Protein AF-A0A7W0VPP1-F1 (afdb_monomer_lite)

pLDDT: mean 89.95, std 14.94, range [34.88, 98.62]

Structure (mmCIF, N/CA/C/O backbone):
data_AF-A0A7W0VPP1-F1
#
_entry.id   AF-A0A7W0VPP1-F1
#
loop_
_atom_site.group_PDB
_atom_site.id
_atom_site.type_symbol
_atom_site.label_atom_id
_atom_site.label_alt_id
_atom_site.label_comp_id
_atom_site.label_asym_id
_atom_site.label_entity_id
_atom_site.label_seq_id
_atom_site.pdbx_PDB_ins_code
_atom_site.Cartn_x
_atom_site.Cartn_y
_atom_site.Cartn_z
_atom_site.occupancy
_atom_site.B_iso_or_equiv
_atom_site.auth_seq_id
_atom_site.auth_comp_id
_atom_site.auth_asym_id
_atom_site.auth_atom_id
_atom_site.pdbx_PDB_model_num
ATOM 1 N N . MET A 1 1 ? 5.106 -15.476 -9.163 1.00 87.56 1 MET A N 1
ATOM 2 C CA . MET A 1 1 ? 5.664 -15.585 -7.798 1.00 87.56 1 MET A CA 1
ATOM 3 C C . MET A 1 1 ? 4.676 -16.345 -6.917 1.00 87.56 1 MET A C 1
ATOM 5 O O . MET A 1 1 ? 3.475 -16.162 -7.109 1.00 87.56 1 MET A O 1
ATOM 9 N N . ARG A 1 2 ? 5.161 -17.211 -6.015 1.00 93.19 2 ARG A N 1
ATOM 10 C CA . ARG A 1 2 ? 4.348 -17.790 -4.927 1.00 93.19 2 ARG A CA 1
ATOM 11 C C . ARG A 1 2 ? 4.348 -16.823 -3.746 1.00 93.19 2 ARG A C 1
ATOM 13 O O . ARG A 1 2 ? 5.378 -16.199 -3.519 1.00 93.19 2 ARG A O 1
ATOM 20 N N . LEU A 1 3 ? 3.223 -16.695 -3.054 1.00 96.94 3 LEU A N 1
ATOM 21 C CA . LEU A 1 3 ? 3.109 -15.898 -1.831 1.00 96.94 3 LEU A CA 1
ATOM 22 C C . LEU A 1 3 ? 2.995 -16.815 -0.613 1.00 96.94 3 LEU A C 1
ATOM 24 O O . LEU A 1 3 ? 2.597 -17.972 -0.755 1.00 96.94 3 LEU A O 1
ATOM 28 N N . SER A 1 4 ? 3.224 -16.285 0.590 1.00 97.62 4 SER A N 1
ATOM 29 C CA . SER A 1 4 ? 3.024 -17.034 1.842 1.00 97.62 4 SER A CA 1
ATOM 30 C C . SER A 1 4 ? 1.645 -17.699 1.944 1.00 97.62 4 SER A C 1
ATOM 32 O O . SER A 1 4 ? 1.511 -18.743 2.579 1.00 97.62 4 SER A O 1
ATOM 34 N N . SER A 1 5 ? 0.614 -17.140 1.299 1.00 97.31 5 SER A N 1
ATOM 35 C CA . SER A 1 5 ? -0.729 -17.732 1.251 1.00 97.31 5 SER A CA 1
ATOM 36 C C . SER A 1 5 ? -0.834 -19.024 0.438 1.00 97.31 5 SER A C 1
ATOM 38 O O . SER A 1 5 ? -1.754 -19.804 0.681 1.00 97.31 5 SER A O 1
ATOM 40 N N . ASP A 1 6 ? 0.107 -19.285 -0.470 1.00 96.88 6 ASP A N 1
ATOM 41 C CA . ASP A 1 6 ? 0.207 -20.549 -1.207 1.00 96.88 6 ASP A CA 1
ATOM 42 C C . ASP A 1 6 ? 0.894 -21.640 -0.372 1.00 96.88 6 ASP A C 1
ATOM 44 O O . ASP A 1 6 ? 0.592 -22.825 -0.513 1.00 96.88 6 ASP A O 1
ATOM 48 N N . ASP A 1 7 ? 1.838 -21.241 0.483 1.00 96.94 7 ASP A N 1
ATOM 49 C CA . ASP A 1 7 ? 2.700 -22.155 1.239 1.00 96.94 7 ASP A CA 1
ATOM 50 C C . ASP A 1 7 ? 2.135 -22.483 2.623 1.00 96.94 7 ASP A C 1
ATOM 52 O O . ASP A 1 7 ? 2.344 -23.580 3.144 1.00 96.94 7 ASP A O 1
ATOM 56 N N . LEU A 1 8 ? 1.396 -21.541 3.212 1.00 96.62 8 LEU A N 1
ATOM 57 C CA . LEU A 1 8 ? 0.878 -21.619 4.574 1.00 96.62 8 LEU A CA 1
ATOM 58 C C . LEU A 1 8 ? -0.648 -21.420 4.632 1.00 96.62 8 LEU A C 1
ATOM 60 O O . LEU A 1 8 ? -1.131 -20.586 5.404 1.00 96.62 8 LEU A O 1
ATOM 64 N N . PRO A 1 9 ? -1.449 -22.184 3.863 1.00 95.56 9 PRO A N 1
ATOM 65 C CA . PRO A 1 9 ? -2.887 -21.940 3.725 1.00 95.56 9 PRO A CA 1
ATOM 66 C C . PRO A 1 9 ? -3.664 -22.035 5.049 1.00 95.56 9 PRO A C 1
ATOM 68 O O . PRO A 1 9 ? -4.747 -21.475 5.155 1.00 95.56 9 PRO A O 1
ATOM 71 N N . MET A 1 10 ? -3.114 -22.686 6.083 1.00 97.12 10 MET A N 1
ATOM 72 C CA . MET A 1 10 ? -3.727 -22.788 7.414 1.00 97.12 10 MET A CA 1
ATOM 73 C C . MET A 1 10 ? -3.821 -21.453 8.174 1.00 97.12 10 MET A C 1
ATOM 75 O O . MET A 1 10 ? -4.578 -21.369 9.138 1.00 97.12 10 MET A O 1
ATOM 79 N N . PHE A 1 11 ? -3.058 -20.427 7.775 1.00 96.31 11 PHE A N 1
ATOM 80 C CA . PHE A 1 11 ? -3.084 -19.097 8.403 1.00 96.31 11 PHE A CA 1
ATOM 81 C C . PHE A 1 11 ? -3.911 -18.064 7.628 1.00 96.31 11 PHE A C 1
ATOM 83 O O . PHE A 1 11 ? -4.140 -16.957 8.127 1.00 96.31 11 PHE A O 1
ATOM 90 N N . PHE A 1 12 ? -4.370 -18.417 6.426 1.00 96.31 12 PHE A N 1
ATOM 91 C CA . PHE A 1 12 ? -5.042 -17.510 5.508 1.00 96.31 12 PHE A CA 1
ATOM 92 C C . PHE A 1 12 ? -6.486 -17.937 5.244 1.00 96.31 12 PHE A C 1
ATOM 94 O O . PHE A 1 12 ? -6.886 -19.083 5.408 1.00 96.31 12 PHE A O 1
ATOM 101 N N . GLU A 1 13 ? -7.281 -16.960 4.833 1.00 95.75 13 GLU A N 1
ATOM 102 C CA . GLU A 1 13 ? -8.723 -17.090 4.602 1.00 95.75 13 GLU A CA 1
ATOM 103 C C . GLU A 1 13 ? -9.046 -16.739 3.148 1.00 95.75 13 GLU A C 1
ATOM 105 O O . GLU A 1 13 ? -8.210 -16.169 2.448 1.00 95.75 13 GLU A O 1
ATOM 110 N N . ALA A 1 14 ? -10.279 -16.997 2.704 1.00 96.06 14 ALA A N 1
ATOM 111 C CA . ALA A 1 14 ? -10.705 -16.732 1.327 1.00 96.06 14 ALA A CA 1
ATOM 112 C C . ALA A 1 14 ? -10.431 -15.284 0.872 1.00 96.06 14 ALA A C 1
ATOM 114 O O . ALA A 1 14 ? -10.007 -15.064 -0.262 1.00 96.06 14 ALA A O 1
ATOM 115 N N . ALA A 1 15 ? 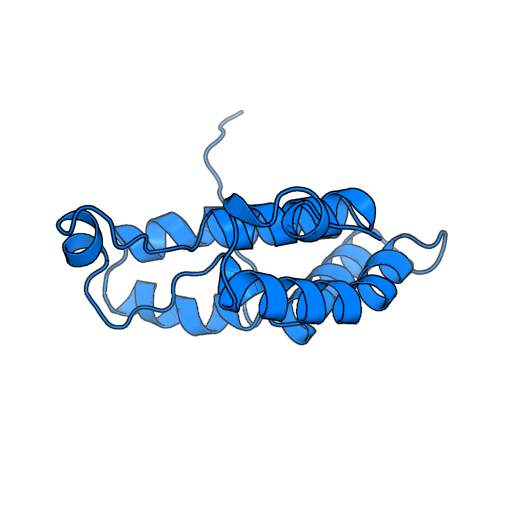-10.595 -14.302 1.767 1.00 94.88 15 ALA A N 1
ATOM 116 C CA . ALA A 1 15 ? -10.264 -12.903 1.488 1.00 94.88 15 ALA A CA 1
ATOM 117 C C . ALA A 1 15 ? -8.782 -12.708 1.109 1.00 94.88 15 ALA A C 1
ATOM 119 O O . ALA A 1 15 ? -8.472 -11.956 0.187 1.00 94.88 15 ALA A O 1
ATOM 120 N N . HIS A 1 16 ? -7.872 -13.445 1.749 1.00 97.19 16 HIS A N 1
ATOM 121 C CA . HIS A 1 16 ? -6.439 -13.401 1.463 1.00 97.19 16 HIS A CA 1
ATOM 122 C C . HIS A 1 16 ? -6.091 -14.088 0.138 1.00 97.19 16 HIS A C 1
ATOM 124 O O . HIS A 1 16 ? -5.161 -13.666 -0.542 1.00 97.19 16 HIS A O 1
ATOM 130 N N . THR A 1 17 ? -6.839 -15.118 -0.269 1.00 96.00 17 THR A N 1
ATOM 131 C CA . THR A 1 17 ? -6.695 -15.735 -1.598 1.00 96.00 17 THR A CA 1
ATOM 132 C C . THR A 1 17 ? -7.146 -14.780 -2.707 1.00 96.00 17 THR A C 1
ATOM 134 O O . THR A 1 17 ? -6.461 -14.637 -3.725 1.00 96.00 17 THR A O 1
ATOM 137 N N . THR A 1 18 ? -8.259 -14.071 -2.499 1.00 96.75 18 THR A N 1
ATOM 138 C CA . THR A 1 18 ? -8.714 -13.002 -3.402 1.00 96.75 18 THR A CA 1
ATOM 139 C C . THR A 1 18 ? -7.675 -11.889 -3.488 1.00 96.75 18 THR A C 1
ATOM 141 O O . THR A 1 18 ? -7.289 -11.486 -4.586 1.00 96.75 18 THR A O 1
ATOM 144 N N . LEU A 1 19 ? -7.153 -11.444 -2.341 1.00 97.31 19 LEU A N 1
ATOM 145 C CA . LEU A 1 19 ? -6.080 -10.458 -2.292 1.00 97.31 19 LEU A CA 1
ATOM 146 C C . LEU A 1 19 ? -4.830 -10.946 -3.033 1.00 97.31 19 LEU A C 1
ATOM 148 O O . LEU A 1 19 ? -4.295 -10.211 -3.851 1.00 97.31 19 LEU A O 1
ATOM 152 N N . ALA A 1 20 ? -4.392 -12.187 -2.820 1.00 98.00 20 ALA A N 1
ATOM 153 C CA . ALA A 1 20 ? -3.244 -12.759 -3.519 1.00 98.00 20 ALA A CA 1
ATOM 154 C C . ALA A 1 20 ? -3.417 -12.735 -5.048 1.00 98.00 20 ALA A C 1
ATOM 156 O O . ALA A 1 20 ? -2.451 -12.505 -5.771 1.00 98.00 20 ALA A O 1
ATOM 157 N N . THR A 1 21 ? -4.640 -12.924 -5.551 1.00 97.00 21 THR A N 1
ATOM 158 C CA . THR A 1 21 ? -4.942 -12.793 -6.987 1.00 97.00 21 THR A CA 1
ATOM 159 C C . THR A 1 21 ? -4.744 -11.353 -7.460 1.00 97.00 21 THR A C 1
ATOM 161 O O . THR A 1 21 ? -3.958 -11.122 -8.375 1.00 97.00 21 THR A O 1
ATOM 164 N N . ARG A 1 22 ? -5.346 -10.381 -6.764 1.00 97.12 22 ARG A N 1
ATOM 165 C CA . ARG A 1 22 ? -5.176 -8.945 -7.044 1.00 97.12 22 ARG A CA 1
ATOM 166 C C . ARG A 1 22 ? -3.707 -8.502 -6.979 1.00 97.12 22 ARG A C 1
ATOM 168 O O . ARG A 1 22 ? -3.257 -7.730 -7.820 1.00 97.12 22 ARG A O 1
ATOM 175 N N . LEU A 1 23 ? -2.940 -9.001 -6.007 1.00 98.31 23 LEU A N 1
ATOM 176 C CA . LEU A 1 23 ? -1.507 -8.716 -5.889 1.00 98.31 23 LEU A CA 1
ATOM 177 C C . LEU A 1 23 ? -0.743 -9.226 -7.115 1.00 98.31 23 LEU A C 1
ATOM 179 O O . LEU A 1 23 ? 0.052 -8.481 -7.681 1.00 98.31 23 LEU A O 1
ATOM 183 N N . ARG A 1 24 ? -1.017 -10.457 -7.567 1.00 97.56 24 ARG A N 1
ATOM 184 C CA . ARG A 1 24 ? -0.383 -11.029 -8.767 1.00 97.56 24 ARG A CA 1
ATOM 185 C C . ARG A 1 24 ? -0.735 -10.278 -10.048 1.00 97.56 24 ARG A C 1
ATOM 187 O O . ARG A 1 24 ? 0.121 -10.165 -10.918 1.00 97.56 24 ARG A O 1
ATOM 194 N N . GLU A 1 25 ? -1.950 -9.753 -10.161 1.00 97.38 25 GLU A N 1
ATOM 195 C CA . GLU A 1 25 ? -2.358 -8.913 -11.295 1.00 97.38 25 GLU A CA 1
ATOM 196 C C . GLU A 1 25 ? -1.604 -7.575 -11.324 1.00 97.38 25 GLU A C 1
ATOM 198 O O . GLU A 1 25 ? -1.253 -7.092 -12.399 1.00 97.38 25 GLU A O 1
ATOM 203 N N . ALA A 1 26 ? -1.300 -6.998 -10.157 1.00 97.62 26 ALA A N 1
ATOM 204 C CA . ALA A 1 26 ? -0.556 -5.742 -10.047 1.00 97.62 26 ALA A CA 1
ATOM 205 C C . ALA A 1 26 ? 0.960 -5.897 -10.278 1.00 97.62 26 ALA A C 1
ATOM 207 O O . ALA A 1 26 ? 1.622 -4.941 -10.688 1.00 97.62 26 ALA A O 1
ATOM 208 N N . MET A 1 27 ? 1.515 -7.089 -10.022 1.00 97.12 27 MET A N 1
ATOM 209 C CA . MET A 1 27 ? 2.959 -7.355 -10.064 1.00 97.12 27 MET A CA 1
ATOM 210 C C . MET A 1 27 ? 3.668 -6.854 -11.335 1.00 97.12 27 MET A C 1
ATOM 212 O O . MET A 1 27 ? 4.677 -6.169 -11.178 1.00 97.12 27 MET A O 1
ATOM 216 N N . PRO A 1 28 ? 3.196 -7.126 -12.572 1.00 97.12 28 PRO A N 1
ATOM 217 C CA . PRO A 1 28 ? 3.949 -6.751 -13.771 1.00 97.12 28 PRO A CA 1
ATOM 218 C C . PRO A 1 28 ? 4.136 -5.237 -13.911 1.00 97.12 28 PRO A C 1
ATOM 220 O O . PRO A 1 28 ? 5.198 -4.778 -14.326 1.00 97.12 28 PRO A O 1
ATOM 223 N N . ALA A 1 29 ? 3.118 -4.454 -13.539 1.00 96.88 29 ALA A N 1
ATOM 224 C CA . ALA A 1 29 ? 3.193 -2.997 -13.579 1.00 96.88 29 ALA A CA 1
ATOM 225 C C . ALA A 1 29 ? 4.183 -2.454 -12.539 1.00 96.88 29 ALA A C 1
ATOM 227 O O . ALA A 1 29 ? 4.898 -1.496 -12.818 1.00 96.88 29 ALA A O 1
ATOM 228 N N . LEU A 1 30 ? 4.243 -3.083 -11.362 1.00 97.94 30 LEU A N 1
ATOM 229 C CA . LEU A 1 30 ? 5.156 -2.708 -10.283 1.00 97.94 30 LEU A CA 1
ATOM 230 C C . LEU A 1 30 ? 6.605 -3.104 -10.594 1.00 97.94 30 LEU A C 1
ATOM 232 O O . LEU A 1 30 ? 7.511 -2.309 -10.378 1.00 97.94 30 LEU A O 1
ATOM 236 N N . GLU A 1 31 ? 6.829 -4.288 -11.161 1.00 97.25 31 GLU A N 1
ATOM 237 C CA . GLU A 1 31 ? 8.154 -4.756 -11.585 1.00 97.25 31 GLU A CA 1
ATOM 238 C C . GLU A 1 31 ? 8.727 -3.896 -12.723 1.00 97.25 31 GLU A C 1
ATOM 240 O O . GLU A 1 31 ? 9.919 -3.583 -12.748 1.00 97.25 31 GLU A O 1
ATOM 245 N N . ALA A 1 32 ? 7.873 -3.434 -13.644 1.00 96.56 32 ALA A N 1
ATOM 246 C CA . ALA A 1 32 ? 8.278 -2.540 -14.726 1.00 96.56 32 ALA A CA 1
ATOM 247 C C . ALA A 1 32 ? 8.856 -1.201 -14.223 1.00 96.56 32 ALA A C 1
ATOM 249 O O . ALA A 1 32 ? 9.664 -0.588 -14.923 1.00 96.56 32 ALA A O 1
ATOM 250 N N . LEU A 1 33 ? 8.501 -0.768 -13.004 1.00 96.50 33 LEU A N 1
ATOM 251 C CA . LEU A 1 33 ? 9.051 0.442 -12.386 1.00 96.50 33 LEU A CA 1
ATOM 252 C C . LEU A 1 33 ? 10.556 0.331 -12.131 1.00 96.50 33 LEU A C 1
ATOM 254 O O . LEU A 1 33 ? 11.232 1.355 -12.061 1.00 96.50 33 LEU A O 1
ATOM 258 N N . GLU A 1 34 ? 11.074 -0.886 -11.955 1.00 95.38 34 GLU A N 1
ATOM 259 C CA . GLU A 1 34 ? 12.478 -1.149 -11.631 1.00 95.38 34 GLU A CA 1
ATOM 260 C C . GLU A 1 34 ? 13.384 -1.245 -12.866 1.00 95.38 34 GLU A C 1
ATOM 262 O O . GLU A 1 34 ? 14.602 -1.376 -12.729 1.00 95.38 34 GLU A O 1
ATOM 267 N N . GLN A 1 35 ? 12.822 -1.140 -14.075 1.00 94.75 35 GLN A N 1
ATOM 268 C CA . GLN A 1 35 ? 13.594 -1.255 -15.309 1.00 94.75 35 GLN A CA 1
ATOM 269 C C . GLN A 1 35 ? 14.595 -0.095 -15.465 1.00 94.75 35 GLN A C 1
ATOM 271 O O . GLN A 1 35 ? 14.208 1.079 -15.394 1.00 94.75 35 GLN A O 1
ATOM 276 N N . PRO A 1 36 ? 15.886 -0.386 -15.719 1.00 93.31 36 PRO A N 1
ATOM 277 C CA . PRO A 1 36 ? 16.896 0.648 -15.908 1.00 93.31 36 PRO A CA 1
ATOM 278 C C . PRO A 1 36 ? 16.533 1.613 -17.041 1.00 93.31 36 PRO A C 1
ATOM 280 O O . PRO A 1 36 ? 16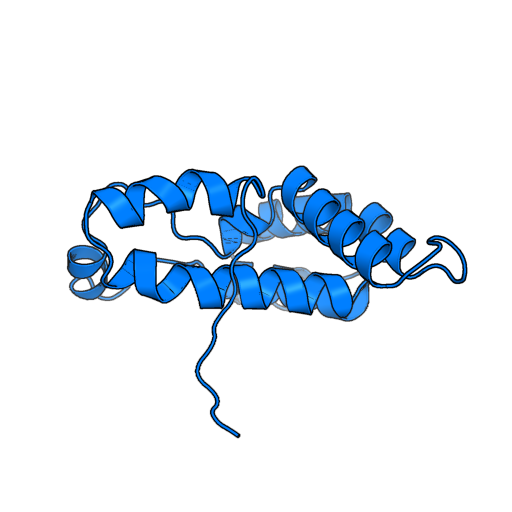.210 1.197 -18.151 1.00 93.31 36 PRO A O 1
ATOM 283 N N . GLY A 1 37 ? 16.613 2.916 -16.768 1.00 92.75 37 GLY A N 1
ATOM 284 C CA . GLY A 1 37 ? 16.357 3.959 -17.766 1.00 92.75 37 GLY A CA 1
ATOM 285 C C . GLY A 1 37 ? 14.884 4.174 -18.131 1.00 92.75 37 GLY A C 1
ATOM 286 O O . GLY A 1 37 ? 14.610 4.961 -19.033 1.00 92.75 37 GLY A O 1
ATOM 287 N N . ALA A 1 38 ? 13.933 3.535 -17.437 1.00 91.56 38 ALA A N 1
ATOM 288 C CA . ALA A 1 38 ? 12.501 3.745 -17.672 1.00 91.56 38 ALA A CA 1
ATOM 289 C C . ALA A 1 38 ? 12.013 5.165 -17.309 1.00 91.56 38 ALA A C 1
ATOM 291 O O . ALA A 1 38 ? 10.978 5.606 -17.807 1.00 91.56 38 ALA A O 1
ATOM 292 N N . TYR A 1 39 ? 12.759 5.887 -16.465 1.00 96.44 39 TYR A N 1
ATOM 293 C CA . TYR A 1 39 ? 12.420 7.227 -15.976 1.00 96.44 39 TYR A CA 1
ATOM 294 C C . TYR A 1 39 ? 13.631 8.160 -16.024 1.00 96.44 39 TYR A C 1
ATOM 296 O O . TYR A 1 39 ? 14.769 7.715 -15.858 1.00 96.44 39 TYR A O 1
ATOM 304 N N . GLY A 1 40 ? 13.386 9.460 -16.215 1.00 96.12 40 GLY A N 1
ATOM 305 C CA . GLY A 1 40 ? 14.433 10.482 -16.275 1.00 96.12 40 GLY A CA 1
ATOM 306 C C . GLY A 1 40 ? 14.938 10.929 -14.900 1.00 96.12 40 GLY A C 1
ATOM 307 O O . GLY A 1 40 ? 16.010 11.522 -14.802 1.00 96.12 40 GLY A O 1
ATOM 308 N N . SER A 1 41 ? 14.188 10.647 -13.828 1.00 97.06 41 SER A N 1
ATOM 309 C CA . SER A 1 41 ? 14.587 10.937 -12.446 1.00 97.06 41 SER A CA 1
ATOM 310 C C . SER A 1 41 ? 13.918 10.011 -11.425 1.00 97.06 41 SER A C 1
ATOM 312 O O . SER A 1 41 ? 12.854 9.443 -11.677 1.00 97.06 41 SER A O 1
ATOM 314 N N . GLU A 1 42 ? 14.497 9.930 -10.224 1.00 95.25 42 GLU A N 1
ATOM 315 C CA . GLU A 1 42 ? 13.901 9.183 -9.106 1.00 95.25 42 GLU A CA 1
ATOM 316 C C . GLU A 1 42 ? 12.533 9.744 -8.695 1.00 95.25 42 GLU A C 1
ATOM 318 O O . GLU A 1 42 ? 11.605 8.985 -8.448 1.00 95.25 42 GLU A O 1
ATOM 323 N N . ALA A 1 43 ? 12.355 11.068 -8.722 1.00 96.38 43 ALA A N 1
ATOM 324 C CA . ALA A 1 43 ? 11.080 11.692 -8.369 1.00 96.38 43 ALA A CA 1
ATOM 325 C C . ALA A 1 43 ? 9.953 11.360 -9.366 1.00 96.38 43 ALA A C 1
ATOM 327 O O . ALA A 1 43 ? 8.787 11.256 -8.984 1.00 96.38 43 ALA A O 1
ATOM 328 N N . GLU A 1 44 ? 10.270 11.223 -10.657 1.00 97.56 44 GLU A N 1
ATOM 329 C CA . GLU A 1 44 ? 9.307 10.742 -11.657 1.00 97.56 44 GLU A CA 1
ATOM 330 C C . GLU A 1 44 ? 8.910 9.296 -11.391 1.00 97.56 44 GLU A C 1
ATOM 332 O O . GLU A 1 44 ? 7.725 8.964 -11.425 1.00 97.56 44 GLU A O 1
ATOM 337 N N . ARG A 1 45 ? 9.896 8.464 -11.063 1.00 97.50 45 ARG A N 1
ATOM 338 C CA . ARG A 1 45 ? 9.700 7.059 -10.735 1.00 97.50 45 ARG A CA 1
ATOM 339 C C . ARG A 1 45 ? 8.893 6.864 -9.449 1.00 97.50 45 ARG A C 1
ATOM 341 O O . ARG A 1 45 ? 8.000 6.026 -9.426 1.00 97.50 45 ARG A O 1
ATOM 348 N N . ASP A 1 46 ? 9.122 7.677 -8.419 1.00 97.38 46 ASP A N 1
ATOM 349 C CA . ASP A 1 46 ? 8.327 7.685 -7.183 1.00 97.38 46 ASP A CA 1
ATOM 350 C C . ASP A 1 46 ? 6.860 8.027 -7.451 1.00 97.38 46 ASP A C 1
ATOM 352 O O . ASP A 1 46 ? 5.952 7.355 -6.960 1.00 97.38 46 ASP A O 1
ATOM 356 N N . ARG A 1 47 ? 6.607 9.044 -8.284 1.00 97.44 47 ARG A N 1
ATOM 357 C CA . ARG A 1 47 ? 5.241 9.398 -8.698 1.00 97.44 47 ARG A CA 1
ATOM 358 C C . ARG A 1 47 ? 4.584 8.279 -9.503 1.00 97.44 47 ARG A C 1
ATOM 360 O O . ARG A 1 47 ? 3.399 8.014 -9.302 1.00 97.44 47 ARG A O 1
ATOM 367 N N . ALA A 1 48 ? 5.332 7.620 -10.387 1.00 97.94 48 ALA A N 1
ATOM 368 C CA . ALA A 1 48 ? 4.837 6.473 -11.142 1.00 97.94 48 ALA A CA 1
ATOM 369 C C . ALA A 1 48 ? 4.507 5.287 -10.222 1.00 97.94 48 ALA A C 1
ATOM 371 O O . ALA A 1 48 ? 3.439 4.696 -10.358 1.00 97.94 48 ALA A O 1
ATOM 372 N N . ALA A 1 49 ? 5.359 5.001 -9.235 1.00 98.12 49 ALA A N 1
ATOM 373 C CA . ALA A 1 49 ? 5.126 3.962 -8.238 1.00 98.12 49 ALA A CA 1
ATOM 374 C C . ALA A 1 49 ? 3.879 4.246 -7.392 1.00 98.12 49 ALA A C 1
ATOM 376 O O . ALA A 1 49 ? 3.013 3.384 -7.250 1.00 98.12 49 ALA A O 1
ATOM 377 N N . ALA A 1 50 ? 3.730 5.477 -6.895 1.00 98.19 50 ALA A N 1
ATOM 378 C CA . ALA A 1 50 ? 2.542 5.891 -6.156 1.00 98.19 50 ALA A CA 1
ATOM 379 C C . ALA A 1 50 ? 1.257 5.767 -6.994 1.00 98.19 50 ALA A C 1
ATOM 381 O O . ALA A 1 50 ? 0.230 5.312 -6.489 1.00 98.19 50 ALA A O 1
ATOM 382 N N . ARG A 1 51 ? 1.314 6.122 -8.286 1.00 98.25 51 ARG A N 1
ATOM 383 C CA . ARG A 1 51 ? 0.194 5.936 -9.218 1.00 98.25 51 ARG A CA 1
ATOM 384 C C . ARG A 1 51 ? -0.128 4.455 -9.432 1.00 98.25 51 ARG A C 1
ATOM 386 O O . ARG A 1 51 ? -1.295 4.099 -9.337 1.00 98.25 51 ARG A O 1
ATOM 393 N N . ALA A 1 52 ? 0.870 3.604 -9.666 1.00 98.19 52 ALA A N 1
ATOM 394 C CA . ALA A 1 52 ? 0.665 2.167 -9.864 1.00 98.19 52 ALA A CA 1
ATOM 395 C C . ALA A 1 52 ? 0.024 1.504 -8.631 1.00 98.19 52 ALA A C 1
ATOM 397 O O . ALA A 1 52 ? -0.922 0.728 -8.760 1.00 98.19 52 ALA A O 1
ATOM 398 N N . LEU A 1 53 ? 0.474 1.870 -7.424 1.00 98.56 53 LEU A N 1
ATOM 399 C CA . LEU A 1 53 ? -0.141 1.432 -6.166 1.00 98.56 53 LEU A CA 1
ATOM 400 C C . LEU A 1 53 ? -1.610 1.876 -6.066 1.00 98.56 53 LEU A C 1
ATOM 402 O O . LEU A 1 53 ? -2.463 1.082 -5.672 1.00 98.56 53 LEU A O 1
ATOM 406 N N . ALA A 1 54 ? -1.918 3.122 -6.439 1.00 97.88 54 ALA A N 1
ATOM 407 C CA . ALA A 1 54 ? -3.277 3.660 -6.420 1.00 97.88 54 ALA A CA 1
ATOM 408 C C . ALA A 1 54 ? -4.203 2.997 -7.455 1.00 97.88 54 ALA A C 1
ATOM 410 O O . ALA A 1 54 ? -5.351 2.688 -7.141 1.00 97.88 54 ALA A O 1
ATOM 411 N N . GLU A 1 55 ? -3.711 2.746 -8.669 1.00 97.62 55 GLU A N 1
ATOM 412 C CA . GLU A 1 55 ? -4.448 2.064 -9.743 1.00 97.62 55 GLU A CA 1
ATOM 413 C C . GLU A 1 55 ? -4.750 0.605 -9.388 1.00 97.62 55 GLU A C 1
ATOM 415 O O . GLU A 1 55 ? -5.857 0.131 -9.629 1.00 97.62 55 GLU A O 1
ATOM 420 N N . ALA A 1 56 ? -3.818 -0.076 -8.716 1.00 97.19 56 ALA A N 1
ATOM 421 C CA . ALA A 1 56 ? -4.035 -1.397 -8.122 1.00 97.19 56 ALA A CA 1
ATOM 422 C C . ALA A 1 56 ? -4.842 -1.347 -6.802 1.00 97.19 56 ALA A C 1
ATOM 424 O O . ALA A 1 56 ? -4.986 -2.358 -6.103 1.00 97.19 56 ALA A O 1
ATOM 425 N N . CYS A 1 57 ? -5.333 -0.160 -6.434 1.00 96.12 57 CYS A N 1
ATOM 426 C CA . CYS A 1 57 ? -6.046 0.179 -5.205 1.00 96.12 57 CYS A CA 1
ATOM 427 C C . CYS A 1 57 ? -5.294 -0.133 -3.904 1.00 96.12 57 CYS A C 1
ATOM 429 O O . CYS A 1 57 ? -5.910 -0.098 -2.853 1.00 96.12 57 CYS A O 1
ATOM 431 N N . LEU A 1 58 ? -4.002 -0.479 -3.924 1.00 97.19 58 LEU A N 1
ATOM 432 C CA . LEU A 1 58 ? -3.295 -1.104 -2.792 1.00 97.19 58 LEU A CA 1
ATOM 433 C C . LEU A 1 58 ? -3.259 -0.234 -1.531 1.00 97.19 58 LEU A C 1
ATOM 435 O O . LEU A 1 58 ? -3.193 -0.764 -0.429 1.00 97.19 58 LEU A O 1
ATOM 439 N N . PHE A 1 59 ? -3.375 1.088 -1.652 1.00 97.12 59 PHE A N 1
ATOM 440 C CA . PHE A 1 59 ? -3.460 1.964 -0.482 1.00 97.12 59 PHE A CA 1
ATOM 441 C C . PHE A 1 59 ? -4.689 1.702 0.412 1.00 97.12 59 PHE A C 1
ATOM 443 O O . PHE A 1 59 ? -4.660 2.080 1.582 1.00 97.12 59 PHE A O 1
ATOM 450 N N . ASP A 1 60 ? -5.728 1.016 -0.077 1.00 91.88 60 ASP A N 1
ATOM 451 C CA . ASP A 1 60 ? -6.868 0.575 0.741 1.00 91.88 60 ASP A CA 1
ATOM 452 C C . ASP A 1 60 ? -6.483 -0.432 1.841 1.00 91.88 60 ASP A C 1
ATOM 454 O O . ASP A 1 60 ? -7.153 -0.500 2.869 1.00 91.88 60 ASP A O 1
ATOM 458 N N . LEU A 1 61 ? -5.375 -1.159 1.669 1.00 94.31 61 LEU A N 1
ATOM 459 C CA . LEU A 1 61 ? -4.864 -2.134 2.638 1.00 94.31 61 LEU A CA 1
ATOM 460 C C . LEU A 1 61 ? -4.163 -1.477 3.833 1.00 94.31 61 LEU A C 1
ATOM 462 O O . LEU A 1 6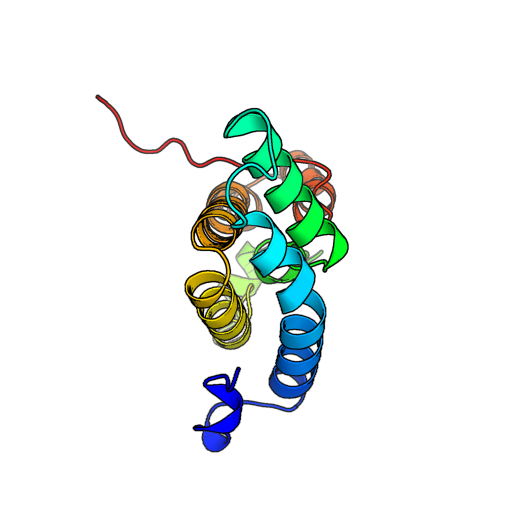1 ? -3.962 -2.122 4.860 1.00 94.31 61 LEU A O 1
ATOM 466 N N . VAL A 1 62 ? -3.740 -0.218 3.689 1.00 94.12 62 VAL A N 1
ATOM 467 C CA . VAL A 1 62 ? -2.929 0.508 4.683 1.00 94.12 62 VAL A CA 1
ATOM 468 C C . VAL A 1 62 ? -3.617 1.741 5.250 1.00 94.12 62 VAL A C 1
ATOM 470 O O . VAL A 1 62 ? -3.250 2.189 6.335 1.00 94.12 62 VAL A O 1
ATOM 473 N N . VAL A 1 63 ? -4.611 2.288 4.547 1.00 92.38 63 VAL A N 1
ATOM 474 C CA . VAL A 1 63 ? -5.401 3.428 5.013 1.00 92.38 63 VAL A CA 1
ATOM 475 C C . VAL A 1 63 ? -6.743 2.915 5.546 1.00 92.38 63 VAL A C 1
ATOM 477 O O . VAL A 1 63 ? -7.586 2.495 4.756 1.00 92.38 63 VAL A O 1
ATOM 480 N N . PRO A 1 64 ? -6.994 2.967 6.864 1.00 82.56 64 PRO A N 1
ATOM 481 C CA . PRO A 1 64 ? -8.240 2.467 7.435 1.00 82.56 64 PRO A CA 1
ATOM 482 C C . PRO A 1 64 ? -9.400 3.401 7.056 1.00 82.56 64 PRO A C 1
ATOM 484 O O . PRO A 1 64 ? -9.359 4.607 7.306 1.00 82.56 64 PRO A O 1
ATOM 487 N N . LEU A 1 65 ? -10.444 2.845 6.436 1.00 75.06 65 LEU A N 1
ATOM 488 C CA . LEU A 1 65 ? -11.583 3.597 5.886 1.00 75.06 65 LEU A CA 1
ATOM 489 C C . LEU A 1 65 ? -12.882 3.490 6.710 1.00 75.06 65 LEU A C 1
ATOM 491 O O . LEU A 1 65 ? -13.958 3.778 6.190 1.00 75.06 65 LEU A O 1
ATOM 495 N N . GLY A 1 66 ? -12.810 3.092 7.982 1.00 62.09 66 GLY A N 1
ATOM 496 C CA . GLY A 1 66 ? -13.995 2.950 8.836 1.00 62.09 66 GLY A CA 1
ATOM 497 C C . GLY A 1 66 ? -14.743 4.272 9.073 1.00 62.09 66 GLY A C 1
ATOM 498 O O . GLY A 1 66 ? -14.133 5.274 9.438 1.00 62.09 66 GLY A O 1
ATOM 499 N N . ASP A 1 67 ? -16.074 4.259 8.915 1.00 50.16 67 ASP A N 1
ATOM 500 C CA . ASP A 1 67 ? -16.982 5.359 9.313 1.00 50.16 67 ASP A CA 1
ATOM 501 C C . ASP A 1 67 ? -17.200 5.419 10.844 1.00 50.16 67 ASP A C 1
ATOM 503 O O . ASP A 1 67 ? -17.799 6.358 11.369 1.00 50.16 67 ASP A O 1
ATOM 507 N N . THR A 1 68 ? -16.725 4.414 11.578 1.00 49.22 68 THR A N 1
ATOM 508 C CA . THR A 1 68 ? -16.821 4.323 13.038 1.00 49.22 68 THR A CA 1
ATOM 509 C C . THR A 1 68 ? -15.615 4.960 13.707 1.00 49.22 68 THR A C 1
ATOM 511 O O . THR A 1 68 ? -14.490 4.809 13.234 1.00 49.22 68 THR A O 1
ATOM 514 N N . ASP A 1 69 ? -15.855 5.621 14.837 1.00 54.16 69 ASP A N 1
ATOM 515 C CA . ASP A 1 69 ? -14.831 6.167 15.723 1.00 54.16 69 ASP A CA 1
ATOM 516 C C . ASP A 1 69 ? -13.717 5.129 15.936 1.00 54.16 69 ASP A C 1
ATOM 518 O O . ASP A 1 69 ? -13.962 4.083 16.534 1.00 54.16 69 ASP A O 1
ATOM 522 N N . ALA A 1 70 ? -12.515 5.351 15.394 1.00 51.78 70 ALA A N 1
ATOM 523 C CA . ALA A 1 70 ? -11.421 4.376 15.471 1.00 51.78 70 ALA A CA 1
ATOM 524 C C . ALA A 1 70 ? -11.071 4.021 16.930 1.00 51.78 70 ALA A C 1
ATOM 526 O O . ALA A 1 70 ? -10.612 2.913 17.206 1.00 51.78 70 ALA A O 1
ATOM 527 N N . ALA A 1 71 ? -11.383 4.928 17.864 1.00 49.53 71 ALA A N 1
ATOM 528 C CA . ALA A 1 71 ? -11.344 4.693 19.302 1.00 49.53 71 ALA A CA 1
ATOM 529 C C . ALA A 1 71 ? -12.261 3.533 19.749 1.00 49.53 71 ALA A C 1
ATOM 531 O O . ALA A 1 71 ? -11.855 2.721 20.570 1.00 49.53 71 ALA A O 1
ATOM 532 N N . SER A 1 72 ? -13.452 3.381 19.161 1.00 48.34 72 SER A N 1
ATOM 533 C CA . SER A 1 72 ? -14.383 2.279 19.467 1.00 48.34 72 SER A CA 1
ATOM 534 C C . SER A 1 72 ? -13.932 0.916 18.918 1.00 48.34 72 SER A C 1
ATOM 536 O O . SER A 1 72 ? -14.280 -0.126 19.474 1.00 48.34 72 SER A O 1
ATOM 538 N N . GLN A 1 73 ? -13.111 0.894 17.859 1.00 49.09 73 GLN A N 1
ATOM 539 C CA . GLN A 1 73 ? -12.535 -0.352 17.331 1.00 49.09 73 GLN A CA 1
ATOM 540 C C . GLN A 1 73 ? -11.339 -0.846 18.158 1.00 49.09 73 GLN A C 1
ATOM 542 O O . GLN A 1 73 ? -11.107 -2.049 18.224 1.00 49.09 73 GLN A O 1
ATOM 547 N N . LEU A 1 74 ? -10.629 0.052 18.850 1.00 48.09 74 LEU A N 1
ATOM 548 C CA . LEU A 1 74 ? -9.617 -0.316 19.849 1.00 48.09 74 LEU A CA 1
ATOM 549 C C . LEU A 1 74 ? -10.217 -0.973 21.098 1.00 48.09 74 LEU A C 1
ATOM 551 O O . LEU A 1 74 ? -9.553 -1.786 21.736 1.00 48.09 74 LEU A O 1
ATOM 555 N N . GLU A 1 75 ? -11.462 -0.637 21.442 1.00 44.03 75 GLU A N 1
ATOM 556 C CA . GLU A 1 75 ? -12.170 -1.219 22.588 1.00 44.03 75 GLU A CA 1
ATOM 557 C C . GLU A 1 75 ? -12.778 -2.595 22.293 1.00 44.03 75 GLU A C 1
ATOM 559 O O . GLU A 1 75 ? -13.224 -3.268 23.219 1.00 44.03 75 GLU A O 1
ATOM 564 N N . THR A 1 76 ? -12.775 -3.041 21.031 1.00 42.94 76 THR A N 1
ATOM 565 C CA . THR A 1 76 ? -13.266 -4.369 20.646 1.00 42.94 76 THR A CA 1
ATOM 566 C C . THR A 1 76 ? -12.078 -5.315 20.448 1.00 42.94 76 THR A C 1
ATOM 568 O O . THR A 1 76 ? -11.413 -5.256 19.409 1.00 42.94 76 THR A O 1
ATOM 571 N N . PRO A 1 77 ? -11.786 -6.224 21.397 1.00 34.88 77 PRO A N 1
ATOM 572 C CA . PRO A 1 77 ? -10.732 -7.210 21.214 1.00 34.88 77 PRO A CA 1
ATOM 573 C C . PRO A 1 77 ? -11.033 -8.061 19.973 1.00 34.88 77 PRO A C 1
ATOM 575 O O . PRO A 1 77 ? -12.038 -8.767 19.931 1.00 34.88 77 PRO A O 1
ATOM 578 N N . GLY A 1 78 ? -10.165 -7.993 18.960 1.00 42.69 78 GLY A N 1
ATOM 579 C CA . GLY A 1 78 ? -10.215 -8.878 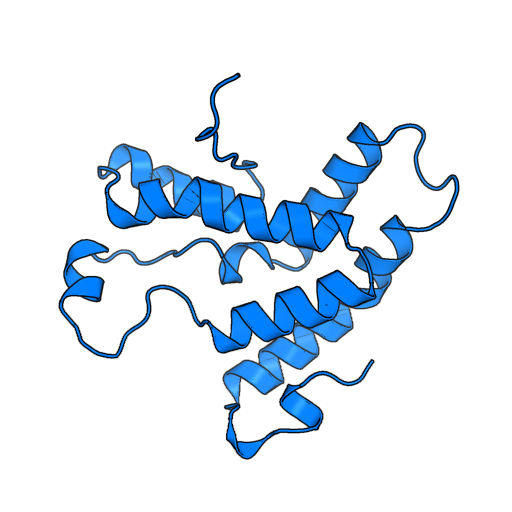17.791 1.00 42.69 78 GLY A CA 1
ATOM 580 C C . GLY A 1 78 ? -10.771 -8.296 16.486 1.00 42.69 78 GLY A C 1
ATOM 581 O O . GLY A 1 78 ? -10.797 -9.030 15.504 1.00 42.69 78 GLY A O 1
ATOM 582 N N . SER A 1 79 ? -11.156 -7.014 16.419 1.00 44.12 79 SER A N 1
ATOM 583 C CA . SER A 1 79 ? -11.480 -6.353 15.139 1.00 44.12 79 SER A CA 1
ATOM 584 C C . SER A 1 79 ? -10.363 -5.385 14.753 1.00 44.12 79 SER A C 1
ATOM 586 O O . SER A 1 79 ? -10.401 -4.222 15.157 1.00 44.12 79 SER A O 1
ATOM 588 N N . PRO A 1 80 ? -9.331 -5.820 14.013 1.00 53.75 80 PRO A N 1
ATOM 589 C CA . PRO A 1 80 ? -8.263 -4.909 13.662 1.00 53.75 80 PRO A CA 1
ATOM 590 C C . PRO A 1 80 ? -8.769 -3.887 12.633 1.00 53.75 80 PRO A C 1
ATOM 592 O O . PRO A 1 80 ? -9.386 -4.247 11.633 1.00 53.75 80 PRO A O 1
ATOM 595 N N . LEU A 1 81 ? -8.449 -2.608 12.857 1.00 67.62 81 LEU A N 1
ATOM 596 C CA . LEU A 1 81 ? -8.651 -1.515 11.889 1.00 67.62 81 LEU A CA 1
ATOM 597 C C . LEU A 1 81 ? -7.996 -1.810 10.523 1.00 67.62 81 LEU A C 1
ATOM 599 O O . LEU A 1 81 ? -8.371 -1.207 9.520 1.00 67.62 81 LEU A O 1
ATOM 603 N N . ILE A 1 82 ? -7.001 -2.706 10.504 1.00 82.88 82 ILE A N 1
ATOM 604 C CA . ILE A 1 82 ? -6.191 -3.109 9.353 1.00 82.88 82 ILE A CA 1
ATOM 605 C C . ILE A 1 82 ? -5.984 -4.626 9.384 1.00 82.88 82 ILE A C 1
ATOM 607 O O . ILE A 1 82 ? -5.495 -5.165 10.376 1.00 82.88 82 ILE A O 1
ATOM 611 N N . ASP A 1 83 ? -6.278 -5.316 8.284 1.00 89.69 83 ASP A N 1
ATOM 612 C CA . ASP A 1 83 ? -5.919 -6.727 8.119 1.00 89.69 83 ASP A CA 1
ATOM 613 C C . ASP A 1 83 ? -4.392 -6.884 8.008 1.00 89.69 83 ASP A C 1
ATOM 615 O O . ASP A 1 83 ? -3.781 -6.625 6.970 1.00 89.69 83 ASP A O 1
ATOM 619 N N . THR A 1 84 ? -3.759 -7.323 9.097 1.00 91.69 84 THR A N 1
ATOM 620 C CA . THR A 1 84 ? -2.301 -7.465 9.182 1.00 91.69 84 THR A CA 1
ATOM 621 C C . THR A 1 84 ? -1.756 -8.571 8.286 1.00 91.69 84 THR A C 1
ATOM 623 O O . THR A 1 84 ? -0.649 -8.438 7.769 1.00 91.69 84 THR A O 1
ATOM 626 N N . ARG A 1 85 ? -2.514 -9.646 8.052 1.00 94.94 85 ARG A N 1
ATOM 627 C CA . ARG A 1 85 ? -2.089 -10.740 7.166 1.00 94.94 85 ARG A CA 1
ATOM 628 C C . ARG A 1 85 ? -2.152 -10.293 5.712 1.00 94.94 85 ARG A C 1
ATOM 630 O O . ARG A 1 85 ? -1.202 -10.531 4.968 1.00 94.94 85 ARG A O 1
ATOM 637 N N . GLY A 1 86 ? -3.219 -9.593 5.327 1.00 95.62 86 GLY A N 1
ATOM 638 C CA . GLY A 1 86 ? -3.313 -8.951 4.018 1.00 95.62 86 GLY A CA 1
ATOM 639 C C . GLY A 1 86 ? -2.199 -7.926 3.785 1.00 95.62 86 GLY A C 1
ATOM 640 O O . GLY A 1 86 ? -1.548 -7.948 2.738 1.00 95.62 86 GLY A O 1
ATOM 641 N N . LEU A 1 87 ? -1.899 -7.102 4.795 1.00 95.56 87 LEU A N 1
ATOM 642 C CA . LEU A 1 87 ? -0.769 -6.173 4.778 1.00 95.56 87 LEU A CA 1
ATOM 643 C C . LEU A 1 87 ? 0.566 -6.899 4.547 1.00 95.56 87 LEU A C 1
ATOM 645 O O . LEU A 1 87 ? 1.355 -6.479 3.701 1.00 95.56 87 LEU A O 1
ATOM 649 N N . CYS A 1 88 ? 0.816 -7.994 5.270 1.00 97.12 88 CYS A N 1
ATOM 650 C CA . CYS A 1 88 ? 2.024 -8.800 5.104 1.00 97.12 88 CYS A CA 1
ATOM 651 C C . CYS A 1 88 ? 2.142 -9.386 3.692 1.00 97.12 88 CYS A C 1
ATOM 653 O O . CYS A 1 88 ? 3.220 -9.295 3.116 1.00 97.12 88 CYS A O 1
ATOM 655 N N . LEU A 1 89 ? 1.061 -9.914 3.104 1.00 98.19 89 LEU A N 1
ATOM 656 C CA . LEU A 1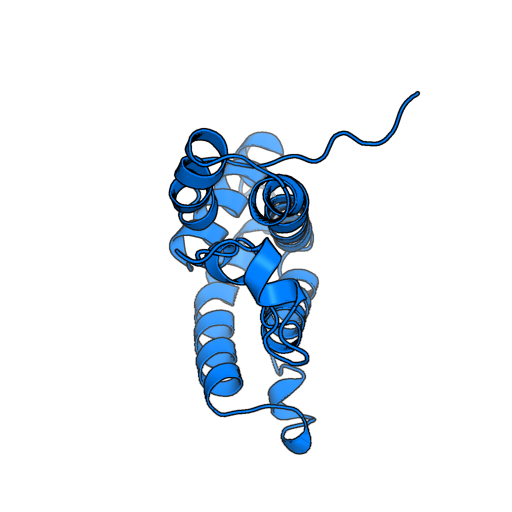 89 ? 1.088 -10.426 1.725 1.00 98.19 89 LEU A CA 1
ATOM 657 C C . LEU A 1 89 ? 1.408 -9.328 0.705 1.00 98.19 89 LEU A C 1
ATOM 659 O O . LEU A 1 89 ? 2.168 -9.560 -0.236 1.00 98.19 89 LEU A O 1
ATOM 663 N N . ALA A 1 90 ? 0.845 -8.131 0.886 1.00 98.25 90 ALA A N 1
ATOM 664 C CA . ALA A 1 90 ? 1.124 -7.003 0.006 1.00 98.25 90 ALA A CA 1
ATOM 665 C C . ALA A 1 90 ? 2.595 -6.583 0.088 1.00 98.25 90 ALA A C 1
ATOM 667 O O . ALA A 1 90 ? 3.248 -6.449 -0.945 1.00 98.25 90 ALA A O 1
ATOM 668 N N . ARG A 1 91 ? 3.134 -6.438 1.305 1.00 98.44 91 ARG A N 1
ATOM 669 C CA . ARG A 1 91 ? 4.543 -6.078 1.517 1.00 98.44 91 ARG A CA 1
ATOM 670 C C . ARG A 1 91 ? 5.517 -7.165 1.082 1.00 98.44 91 ARG A C 1
ATOM 672 O O . ARG A 1 91 ? 6.580 -6.839 0.571 1.00 98.44 91 ARG A O 1
ATOM 679 N N . GLU A 1 92 ? 5.156 -8.437 1.242 1.00 98.38 92 GLU A N 1
ATOM 680 C CA . GLU A 1 92 ? 5.917 -9.558 0.690 1.00 98.38 92 GLU A CA 1
ATOM 681 C C . GLU A 1 92 ? 6.054 -9.383 -0.825 1.00 98.38 92 GLU A C 1
ATOM 683 O O . GLU A 1 92 ? 7.164 -9.234 -1.323 1.00 98.38 92 GLU A O 1
ATOM 688 N N . MET A 1 93 ? 4.933 -9.302 -1.549 1.00 98.19 93 MET A N 1
ATOM 689 C CA . MET A 1 93 ? 4.939 -9.117 -3.002 1.00 98.19 93 MET A CA 1
ATOM 690 C C . MET A 1 93 ? 5.734 -7.875 -3.425 1.00 98.19 93 MET A C 1
ATOM 692 O O . MET A 1 93 ? 6.633 -7.980 -4.259 1.00 98.19 93 MET A O 1
ATOM 696 N N . LEU A 1 94 ? 5.436 -6.716 -2.827 1.00 98.50 94 LEU A N 1
ATOM 697 C CA . LEU A 1 94 ? 6.089 -5.450 -3.159 1.00 98.50 94 LEU A CA 1
ATOM 698 C C . LEU A 1 94 ? 7.594 -5.509 -2.893 1.00 98.50 94 LEU A C 1
ATOM 700 O O . LEU A 1 94 ? 8.370 -5.080 -3.739 1.00 98.50 94 LEU A O 1
ATOM 704 N N . GLY A 1 95 ? 8.022 -6.092 -1.774 1.00 97.81 95 GLY A N 1
ATOM 705 C CA . GLY A 1 95 ? 9.437 -6.241 -1.441 1.00 97.81 95 GLY A CA 1
ATOM 706 C C . GLY A 1 95 ? 10.218 -7.076 -2.459 1.00 97.81 95 GLY A C 1
ATOM 707 O O . GLY A 1 95 ? 11.391 -6.794 -2.697 1.00 97.81 95 GLY A O 1
ATOM 708 N N . TYR A 1 96 ? 9.573 -8.058 -3.097 1.00 96.81 96 TYR A N 1
ATOM 709 C CA . TYR A 1 96 ? 10.194 -8.862 -4.151 1.00 96.81 96 TYR A CA 1
ATOM 710 C C . TYR A 1 96 ? 10.262 -8.153 -5.509 1.00 96.81 96 TYR A C 1
ATOM 712 O O . TYR A 1 96 ? 11.224 -8.381 -6.239 1.00 96.81 96 TYR A O 1
ATOM 720 N N . VAL A 1 97 ? 9.265 -7.332 -5.867 1.00 97.31 97 VAL A N 1
ATOM 721 C CA . VAL A 1 97 ? 9.167 -6.759 -7.228 1.00 97.31 97 VAL A CA 1
ATOM 722 C C . VAL A 1 97 ? 9.548 -5.283 -7.330 1.00 97.31 97 VAL A C 1
ATOM 724 O O . VAL A 1 97 ? 9.987 -4.850 -8.386 1.00 97.31 97 VAL A O 1
ATOM 727 N N . SER A 1 98 ? 9.374 -4.498 -6.266 1.00 97.94 98 SER A N 1
ATOM 728 C CA . SER A 1 98 ? 9.750 -3.082 -6.203 1.00 97.94 98 SER A CA 1
ATOM 729 C C . SER A 1 98 ? 9.888 -2.621 -4.741 1.00 97.94 98 SER A C 1
ATOM 731 O O . SER A 1 98 ? 8.912 -2.184 -4.118 1.00 97.94 98 SER A O 1
ATOM 733 N N . PRO A 1 99 ? 11.113 -2.633 -4.179 1.00 96.31 99 PRO A N 1
ATOM 734 C CA . PRO A 1 99 ? 11.382 -2.105 -2.835 1.00 96.31 99 PRO A CA 1
ATOM 735 C C . PRO A 1 99 ? 10.974 -0.629 -2.666 1.00 96.31 99 PRO A C 1
ATOM 737 O O . PRO A 1 99 ? 10.635 -0.179 -1.567 1.00 96.31 99 PRO A O 1
ATOM 740 N N . ARG A 1 100 ? 10.972 0.134 -3.769 1.00 97.12 100 ARG A N 1
ATOM 741 C CA . ARG A 1 100 ? 10.472 1.514 -3.824 1.00 97.12 100 ARG A CA 1
ATOM 742 C C . ARG A 1 100 ? 8.968 1.572 -3.574 1.00 97.12 100 ARG A C 1
ATOM 744 O O . ARG A 1 100 ? 8.522 2.348 -2.728 1.00 97.12 100 ARG A O 1
ATOM 751 N N . ALA A 1 101 ? 8.194 0.750 -4.280 1.00 98.31 101 ALA A N 1
ATOM 752 C CA . ALA A 1 101 ? 6.754 0.679 -4.081 1.00 98.31 101 ALA A CA 1
ATOM 753 C C . ALA A 1 101 ? 6.400 0.175 -2.668 1.00 98.31 101 ALA A C 1
ATOM 755 O O . ALA A 1 101 ? 5.497 0.740 -2.054 1.00 98.31 101 ALA A O 1
ATOM 756 N N . ASP A 1 102 ? 7.145 -0.792 -2.109 1.00 98.62 102 ASP A N 1
ATOM 757 C CA . ASP A 1 102 ? 6.977 -1.215 -0.704 1.00 98.62 102 ASP A CA 1
ATOM 758 C C . ASP A 1 102 ? 7.167 -0.042 0.269 1.00 98.62 102 ASP A C 1
ATOM 760 O O . ASP A 1 102 ? 6.339 0.179 1.152 1.00 98.62 102 ASP A O 1
ATOM 764 N N . SER A 1 103 ? 8.215 0.763 0.069 1.00 97.75 103 SER A N 1
ATOM 765 C CA . SER A 1 103 ? 8.496 1.925 0.921 1.00 97.75 103 SER A CA 1
ATOM 766 C C . SER A 1 103 ? 7.373 2.966 0.869 1.00 97.75 103 SER A C 1
ATOM 768 O O . SER A 1 103 ? 6.913 3.431 1.912 1.00 97.75 103 SER A O 1
ATOM 770 N N . ILE A 1 104 ? 6.884 3.306 -0.329 1.00 98.19 104 ILE A N 1
ATOM 771 C CA . ILE A 1 104 ? 5.773 4.259 -0.506 1.00 98.19 104 ILE A CA 1
ATOM 772 C C . ILE A 1 104 ? 4.489 3.719 0.137 1.00 98.19 104 ILE A C 1
ATOM 774 O O . ILE A 1 104 ? 3.807 4.443 0.861 1.00 98.19 104 ILE A O 1
ATOM 778 N N . PHE A 1 105 ? 4.174 2.443 -0.089 1.00 98.44 105 PHE A N 1
ATOM 779 C CA . PHE A 1 105 ? 3.024 1.764 0.504 1.00 98.44 105 PHE A CA 1
ATOM 780 C C . PHE A 1 105 ? 3.077 1.768 2.039 1.00 98.44 105 PHE A C 1
ATOM 782 O O . PHE A 1 105 ? 2.100 2.138 2.694 1.00 98.44 105 PHE A O 1
ATOM 789 N N . ALA A 1 106 ? 4.229 1.429 2.622 1.00 97.62 106 ALA A N 1
ATOM 790 C CA . ALA A 1 106 ? 4.418 1.411 4.068 1.00 97.62 106 ALA A CA 1
ATOM 791 C C . ALA A 1 106 ? 4.277 2.813 4.687 1.00 97.62 106 ALA A C 1
ATOM 793 O O . ALA A 1 106 ? 3.588 2.981 5.697 1.00 97.62 106 ALA A O 1
ATOM 794 N N . VAL A 1 107 ? 4.881 3.833 4.066 1.00 97.38 107 VAL A N 1
ATOM 795 C CA . VAL A 1 107 ? 4.800 5.222 4.546 1.00 97.38 107 VAL A CA 1
ATOM 796 C C . VAL A 1 107 ? 3.388 5.792 4.387 1.00 97.38 107 VAL A C 1
ATOM 798 O O . VAL A 1 107 ? 2.954 6.552 5.253 1.00 97.38 107 VAL A O 1
ATOM 801 N N . GLN A 1 108 ? 2.631 5.383 3.362 1.00 97.44 108 GLN A N 1
ATOM 802 C CA . GLN A 1 108 ? 1.227 5.778 3.214 1.00 97.44 108 GLN A CA 1
ATOM 803 C C . GLN A 1 108 ? 0.387 5.332 4.421 1.00 97.44 108 GLN A C 1
ATOM 805 O O . GLN A 1 108 ? -0.392 6.120 4.966 1.00 97.44 108 GLN A O 1
ATOM 810 N N . GLY A 1 109 ? 0.571 4.088 4.870 1.00 94.38 109 GLY A N 1
ATOM 811 C CA . GLY A 1 109 ? -0.071 3.582 6.083 1.00 94.38 109 GLY A CA 1
ATOM 812 C C . GLY A 1 109 ? 0.385 4.324 7.329 1.00 94.38 109 GLY A C 1
ATOM 813 O O . GLY A 1 109 ? -0.433 4.864 8.070 1.00 94.38 109 GLY A O 1
ATOM 814 N N . LEU A 1 110 ? 1.701 4.423 7.531 1.00 94.06 110 LEU A N 1
ATOM 815 C CA . LEU A 1 110 ? 2.276 5.064 8.715 1.00 94.06 110 LEU A CA 1
ATOM 816 C C . LEU A 1 110 ? 1.843 6.533 8.855 1.00 94.06 110 LEU A C 1
ATOM 818 O O . LEU A 1 110 ? 1.431 6.959 9.933 1.00 94.06 110 LEU A O 1
ATOM 822 N N . GLY A 1 111 ? 1.881 7.296 7.761 1.00 94.44 111 GLY A N 1
ATOM 823 C CA . GLY A 1 111 ? 1.511 8.711 7.744 1.00 94.44 111 GLY A CA 1
ATOM 824 C C . GLY A 1 111 ? 0.014 8.968 7.946 1.00 94.44 111 GLY A C 1
ATOM 825 O O . GLY A 1 111 ? -0.364 10.040 8.412 1.00 94.44 111 GLY A O 1
ATOM 826 N N . THR A 1 112 ? -0.852 7.995 7.641 1.00 93.81 112 THR A N 1
ATOM 827 C CA . THR A 1 112 ? -2.308 8.122 7.844 1.00 93.81 112 THR A CA 1
ATOM 828 C C . THR A 1 112 ? -2.797 7.510 9.153 1.00 93.81 112 THR A C 1
ATOM 830 O O . THR A 1 112 ? -3.876 7.871 9.628 1.00 93.81 112 THR A O 1
ATOM 833 N N . HIS A 1 113 ? -2.004 6.644 9.786 1.00 90.25 113 HIS A N 1
ATOM 834 C CA . HIS A 1 113 ? -2.404 5.918 10.989 1.00 90.25 113 HIS A CA 1
ATOM 835 C C . HIS A 1 113 ? -2.772 6.845 12.156 1.00 90.25 113 HIS A C 1
ATOM 837 O O . HIS A 1 113 ? -3.808 6.659 12.790 1.00 90.25 113 HIS A O 1
ATOM 843 N N . ALA A 1 114 ? -1.982 7.895 12.404 1.00 89.00 114 ALA A N 1
ATOM 844 C CA . ALA A 1 114 ? -2.273 8.861 13.467 1.00 89.00 114 ALA A CA 1
ATOM 845 C C . ALA A 1 114 ? -3.586 9.632 13.223 1.00 89.00 114 ALA A C 1
ATOM 847 O O . ALA A 1 114 ? -4.330 9.904 14.165 1.00 89.00 114 ALA A O 1
ATOM 848 N N . ILE A 1 115 ? -3.900 9.943 11.958 1.00 89.94 115 ILE A N 1
ATOM 849 C CA . ILE A 1 115 ? -5.156 10.605 11.574 1.00 89.94 115 ILE A CA 1
ATOM 850 C C . ILE A 1 115 ? -6.341 9.675 11.828 1.00 89.94 115 ILE A C 1
ATOM 852 O O . ILE A 1 115 ? -7.362 10.114 12.350 1.00 89.94 115 ILE A O 1
ATOM 856 N N . ALA A 1 116 ? -6.208 8.399 11.475 1.00 86.88 116 ALA A N 1
ATOM 857 C CA . ALA A 1 116 ? -7.241 7.411 11.735 1.00 86.88 116 ALA A CA 1
ATOM 858 C C . ALA A 1 116 ? -7.496 7.238 13.232 1.00 86.88 116 ALA A C 1
ATOM 860 O O . ALA A 1 116 ? -8.641 7.293 13.665 1.00 86.88 116 ALA A O 1
ATOM 861 N N . LEU A 1 117 ? -6.422 7.084 14.006 1.00 84.75 117 LEU A N 1
ATOM 862 C CA . LEU A 1 117 ? -6.471 6.788 15.430 1.00 84.75 117 LEU A CA 1
ATOM 863 C C . LEU A 1 117 ? -6.974 7.967 16.276 1.00 84.75 117 LEU A C 1
ATOM 865 O O . LEU A 1 117 ? -7.799 7.778 17.164 1.00 84.75 117 LEU A O 1
ATOM 869 N N . ALA A 1 118 ? -6.454 9.168 16.025 1.00 85.81 118 ALA A N 1
ATOM 870 C CA . ALA A 1 118 ? -6.618 10.317 16.918 1.00 85.81 118 ALA A CA 1
ATOM 871 C C . ALA A 1 118 ? -7.093 11.594 16.208 1.00 85.81 118 ALA A C 1
ATOM 873 O O . ALA A 1 118 ? -7.313 12.618 16.856 1.00 85.81 118 ALA A O 1
ATOM 874 N N . GLY A 1 119 ? -7.243 11.566 14.881 1.00 87.69 119 GLY A N 1
ATOM 875 C CA . GLY A 1 119 ? -7.690 12.726 14.122 1.00 87.69 119 GLY A CA 1
ATOM 876 C C . GLY A 1 119 ? -9.151 13.055 14.407 1.00 87.69 119 GLY A C 1
ATOM 877 O O . GLY A 1 119 ? -9.969 12.163 14.597 1.00 87.69 119 GLY A O 1
ATOM 878 N N . ASN A 1 120 ? -9.506 14.336 14.404 1.00 88.06 120 ASN A N 1
ATOM 879 C CA . ASN A 1 120 ? -10.897 14.779 14.495 1.00 88.06 120 ASN A CA 1
ATOM 880 C C . ASN A 1 120 ? -11.672 14.503 13.184 1.00 88.06 120 ASN A C 1
ATOM 882 O O . ASN A 1 120 ? -11.118 14.028 12.192 1.00 88.06 120 ASN A O 1
ATOM 886 N N . ALA A 1 121 ? -12.968 14.830 13.151 1.00 88.88 121 ALA A N 1
ATOM 887 C CA . ALA A 1 121 ? -13.818 14.568 11.987 1.00 88.88 121 ALA A CA 1
ATOM 888 C C . ALA A 1 121 ? -13.308 15.205 10.677 1.00 88.88 121 ALA A C 1
ATOM 890 O O . ALA A 1 121 ? -13.360 14.554 9.634 1.00 88.88 121 ALA A O 1
ATOM 891 N N . SER A 1 122 ? -12.790 16.440 10.712 1.00 92.00 122 SER A N 1
ATOM 892 C CA . SER A 1 122 ? -12.281 17.096 9.499 1.00 92.00 122 SER A CA 1
ATOM 893 C C . SER A 1 122 ? -10.968 16.476 9.022 1.00 92.00 122 SER A C 1
ATOM 895 O O . SER A 1 122 ? -10.786 16.289 7.824 1.00 92.00 122 SER A O 1
ATOM 897 N N . GLN A 1 123 ? -10.091 16.063 9.939 1.00 92.75 123 GLN A N 1
ATOM 898 C CA . GLN A 1 123 ? -8.858 15.347 9.604 1.00 92.75 123 GLN A CA 1
ATOM 899 C C . GLN A 1 123 ? -9.158 13.966 8.999 1.00 92.75 123 GLN A C 1
ATOM 901 O O . GLN A 1 123 ? -8.618 13.621 7.947 1.00 92.75 123 GLN A O 1
ATOM 906 N N . ARG A 1 124 ? -10.076 13.199 9.603 1.00 90.81 124 ARG A N 1
ATOM 907 C CA . ARG A 1 124 ? -10.477 11.866 9.115 1.00 90.81 124 ARG A CA 1
ATOM 908 C C . ARG A 1 124 ? -11.151 11.905 7.743 1.00 90.81 124 ARG A C 1
ATOM 910 O O . ARG A 1 124 ? -11.007 10.957 6.973 1.00 90.81 124 ARG A O 1
ATOM 917 N N . ALA A 1 125 ? -11.805 13.011 7.378 1.00 90.25 125 ALA A N 1
ATOM 918 C CA . ALA A 1 125 ? -12.391 13.186 6.047 1.00 90.25 125 ALA A CA 1
ATOM 919 C C . ALA A 1 125 ? -11.358 13.057 4.905 1.00 90.25 125 ALA A C 1
ATOM 921 O O . ALA A 1 125 ? -11.718 12.671 3.790 1.00 90.25 125 ALA A O 1
ATOM 922 N N . HIS A 1 126 ? -10.070 13.308 5.175 1.00 92.06 126 HIS A N 1
ATOM 923 C CA . HIS A 1 126 ? -8.998 13.170 4.186 1.00 92.06 126 HIS A CA 1
ATOM 924 C C . HIS A 1 126 ? -8.573 11.717 3.917 1.00 92.06 126 HIS A C 1
ATOM 926 O O . HIS A 1 126 ? -7.995 11.455 2.861 1.00 92.06 126 HIS A O 1
ATOM 932 N N . LEU A 1 127 ? -8.879 10.752 4.796 1.00 92.88 127 LEU A N 1
ATOM 933 C CA . LEU A 1 127 ? -8.435 9.353 4.651 1.00 92.88 127 LEU A CA 1
ATOM 934 C C . LEU A 1 127 ? -8.901 8.728 3.328 1.00 92.88 127 LEU A C 1
ATOM 936 O O . LEU A 1 127 ? -8.130 8.054 2.649 1.00 92.88 127 LEU A O 1
ATOM 940 N N . LYS A 1 128 ? -10.119 9.057 2.876 1.00 92.25 128 LYS A N 1
ATOM 941 C CA . LYS A 1 128 ? -10.646 8.613 1.571 1.00 92.25 128 LYS A CA 1
ATOM 942 C C . LYS A 1 128 ? -9.815 9.122 0.387 1.00 92.25 128 LYS A C 1
ATOM 944 O O . LYS A 1 128 ? -9.821 8.497 -0.671 1.00 92.25 128 LYS A O 1
ATOM 949 N N . ALA A 1 129 ? -9.138 10.265 0.505 1.00 95.12 129 ALA A N 1
ATOM 950 C CA . ALA A 1 129 ? -8.235 10.759 -0.535 1.00 95.12 129 ALA A CA 1
ATOM 951 C C . ALA A 1 129 ? -6.906 9.988 -0.528 1.00 95.12 129 ALA A C 1
ATOM 953 O O . ALA A 1 129 ? -6.455 9.559 -1.589 1.00 95.12 129 ALA A O 1
ATOM 954 N N . PHE A 1 130 ? -6.335 9.737 0.653 1.0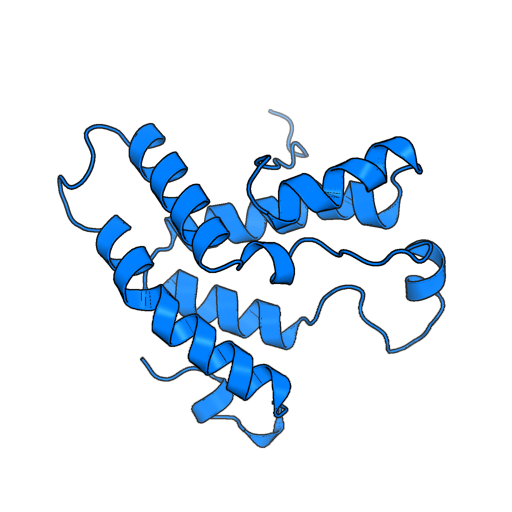0 95.94 130 PHE A N 1
ATOM 955 C CA . PHE A 1 130 ? -5.106 8.951 0.801 1.00 95.94 130 PHE A CA 1
ATOM 956 C C . PHE A 1 130 ? -5.275 7.494 0.341 1.00 95.94 130 PHE A C 1
ATOM 958 O O . PHE A 1 130 ? -4.417 6.988 -0.378 1.00 95.94 130 PHE A O 1
ATOM 965 N N . ALA A 1 131 ? -6.395 6.841 0.660 1.00 94.38 131 ALA A N 1
ATOM 966 C CA . ALA A 1 131 ? -6.666 5.464 0.228 1.00 94.38 131 ALA A CA 1
ATOM 967 C C . ALA A 1 131 ? -6.820 5.316 -1.297 1.00 94.38 131 ALA A C 1
ATOM 969 O O . ALA A 1 131 ? -6.580 4.252 -1.852 1.00 94.38 131 ALA A O 1
ATOM 970 N N . ARG A 1 132 ? -7.210 6.393 -1.994 1.00 95.38 132 ARG A N 1
ATOM 971 C CA . ARG A 1 132 ? -7.326 6.429 -3.463 1.00 95.38 132 ARG A CA 1
ATOM 972 C C . ARG A 1 132 ? -6.056 6.933 -4.157 1.00 95.38 132 ARG A C 1
ATOM 974 O O . ARG A 1 132 ? -6.062 7.091 -5.371 1.00 95.38 132 ARG A O 1
ATOM 981 N N . GLY A 1 133 ? -5.002 7.260 -3.404 1.00 96.00 133 GLY A N 1
ATOM 982 C CA . GLY A 1 133 ? -3.778 7.860 -3.946 1.00 96.00 133 GLY A CA 1
ATOM 983 C C . GLY A 1 133 ? -3.932 9.305 -4.439 1.00 96.00 133 GLY A C 1
ATOM 984 O O . GLY A 1 133 ? -3.058 9.806 -5.139 1.00 96.00 133 GLY A O 1
ATOM 985 N N . ALA A 1 134 ? -5.015 10.001 -4.071 1.00 95.56 134 ALA A N 1
ATOM 986 C CA . ALA A 1 134 ? -5.204 11.428 -4.367 1.00 95.56 134 ALA A CA 1
ATOM 987 C C . ALA A 1 134 ? -4.403 12.347 -3.419 1.00 95.56 134 ALA A C 1
ATOM 989 O O . ALA A 1 134 ? -4.349 13.558 -3.619 1.00 95.56 134 ALA A O 1
ATOM 990 N N . GLY A 1 135 ? -3.782 11.766 -2.390 1.00 94.56 135 GLY A N 1
ATOM 991 C CA . GLY A 1 135 ? -2.779 12.390 -1.537 1.00 94.56 135 GLY A CA 1
ATOM 992 C C . GLY A 1 135 ? -1.729 11.357 -1.134 1.00 94.56 135 GLY A C 1
ATOM 993 O O . GLY A 1 135 ? -2.055 10.178 -0.971 1.00 94.56 135 GLY A O 1
ATOM 994 N N . ILE A 1 136 ? -0.483 11.802 -0.973 1.00 95.44 136 ILE A N 1
ATOM 995 C CA . ILE A 1 136 ? 0.635 10.980 -0.496 1.00 95.44 136 ILE A CA 1
ATOM 996 C C . ILE A 1 136 ? 0.976 11.420 0.922 1.00 95.44 136 ILE A C 1
ATOM 998 O O . ILE A 1 136 ? 1.181 12.610 1.168 1.00 95.44 136 ILE A O 1
ATOM 1002 N N . ALA A 1 137 ? 0.963 10.476 1.857 1.00 96.25 137 ALA A N 1
ATOM 1003 C CA . ALA A 1 137 ? 1.239 10.736 3.259 1.00 96.25 137 ALA A CA 1
ATOM 1004 C C . ALA A 1 137 ? 2.742 10.662 3.555 1.00 96.25 137 ALA A C 1
ATOM 1006 O O . ALA A 1 137 ? 3.521 10.059 2.819 1.00 96.25 137 ALA A O 1
ATOM 1007 N N . ALA A 1 138 ? 3.136 11.276 4.665 1.00 95.69 138 ALA A N 1
ATOM 1008 C CA . ALA A 1 138 ? 4.481 11.217 5.216 1.00 95.69 138 ALA A CA 1
ATOM 1009 C C . ALA A 1 138 ? 4.392 11.143 6.744 1.00 95.69 138 ALA A C 1
ATOM 1011 O O . ALA A 1 138 ? 3.376 11.524 7.328 1.00 95.69 138 ALA A O 1
ATOM 1012 N N . PHE A 1 139 ? 5.458 10.673 7.392 1.00 95.00 139 PHE A N 1
ATOM 1013 C CA . PHE A 1 139 ? 5.538 10.578 8.847 1.00 95.00 139 PHE A CA 1
ATOM 1014 C C . PHE A 1 139 ? 6.854 11.181 9.348 1.00 95.00 139 PHE A C 1
ATOM 1016 O O . PHE A 1 139 ? 7.911 10.560 9.262 1.00 95.00 139 PHE A O 1
ATOM 1023 N N . ALA A 1 140 ? 6.787 12.421 9.832 1.00 95.19 140 ALA A N 1
ATOM 1024 C CA . ALA A 1 140 ? 7.942 13.186 10.293 1.00 95.19 140 ALA A CA 1
ATOM 1025 C C . ALA A 1 140 ? 8.082 13.071 11.818 1.00 95.19 140 ALA A C 1
ATOM 1027 O O . ALA A 1 140 ? 7.519 13.878 12.553 1.00 95.19 140 ALA A O 1
ATOM 1028 N N . LEU A 1 141 ? 8.791 12.035 12.276 1.00 94.69 141 LEU A N 1
ATOM 1029 C CA . LEU A 1 141 ? 9.047 11.794 13.703 1.00 94.69 141 LEU A CA 1
ATOM 1030 C C . LEU A 1 141 ? 10.484 12.130 14.121 1.00 94.69 141 LEU A C 1
ATOM 1032 O O . LEU A 1 141 ? 10.703 12.604 15.228 1.00 94.69 141 LEU A O 1
ATOM 1036 N N . THR A 1 142 ? 11.460 11.833 13.265 1.00 94.38 142 THR A N 1
ATOM 1037 C CA . THR A 1 142 ? 12.885 11.966 13.592 1.00 94.38 142 THR A CA 1
ATOM 1038 C C . THR A 1 142 ? 13.338 13.427 13.562 1.00 94.38 142 THR A C 1
ATOM 1040 O O . THR A 1 142 ? 12.950 14.180 12.669 1.00 94.38 142 THR A O 1
ATOM 1043 N N . GLU A 1 143 ? 14.204 13.793 14.508 1.00 95.50 143 GLU A N 1
ATOM 1044 C CA . GLU A 1 143 ? 14.888 15.089 14.593 1.00 95.50 143 GLU A CA 1
ATOM 1045 C C . GLU A 1 143 ? 16.395 14.924 14.271 1.00 95.50 143 GLU A C 1
ATOM 1047 O O . GLU A 1 143 ? 16.891 13.796 14.366 1.00 95.50 143 GLU A O 1
ATOM 1052 N N . PRO A 1 144 ? 17.106 15.990 13.838 1.00 89.88 144 PRO A N 1
ATOM 1053 C CA . PRO A 1 144 ? 18.526 15.940 13.457 1.00 89.88 144 PRO A CA 1
ATOM 1054 C C . PRO A 1 144 ? 19.499 15.466 14.544 1.00 89.88 144 PRO A C 1
ATOM 1056 O O . PRO A 1 144 ? 19.273 15.779 15.734 1.00 89.88 144 PRO A O 1
#

Foldseek 3Di:
DDFPCNVPVVVDDPVLVVLLVLLVVLQVQLLVLPDPPPDPDPVVSLLSLLVSCLVSLVLPQQQQLDPDQVQVQVVDPPRDSHDVVSVVRNLRSCVVRPPSSSVQSNQLNVQNVCCSNPNDPVSSVCSVCSSNSVDGGGDPDDDD

Sequence (144 aa):
MRLSSDDLPMFFEAAHTTLATRLREAMPALEALEQPGAYGSEAERDRAAARALAEACLFDLVVPLGDTDAASQLETPGSPLIDTRGLCLAREMLGYVSPRADSIFAVQGLGTHAIALAGNASQRAHLKAFARGAGIAAFALTEP

Secondary structure (DSSP, 8-state):
---HHHH-GGG--HHHHHHHHHHHHHHHHHHHTTSTTSSSSHHHHHHHHHHHHHHTTGGGGTS---SS-HHHHHTSTT--SS-HHHHHHHHHHHHHH-HHHHHHHHHHHHHHHHHHHH--HHHHTTHHHHHTTSS---------

Radius of gyration: 15.95 Å; chains: 1; bounding box: 36×40×40 Å